Protein AF-A0A7Z9KSI7-F1 (afdb_monomer_lite)

Foldseek 3Di:
DDDPPFPKDKDKDADACVVVPAFGIWIWIAGPVPRDIHTQDDDGPAHRQPDWDADPVRQKIKTWHPDCDDPRDRFTKIWMWTADPVRRDTHTDDMDTPVDDDPPPPVVCVVCVPPPDPDPDD

pLDDT: mean 71.08, std 17.32, range [31.25, 90.69]

Structure (mmCIF, N/CA/C/O backbone):
data_AF-A0A7Z9KSI7-F1
#
_entry.id   AF-A0A7Z9KSI7-F1
#
loop_
_atom_site.group_PDB
_atom_site.id
_atom_site.type_symbol
_atom_site.label_atom_id
_atom_site.label_alt_id
_atom_site.label_comp_id
_atom_site.label_asym_id
_atom_site.label_entity_id
_atom_site.label_seq_id
_atom_site.pdbx_PDB_ins_code
_atom_site.Cartn_x
_atom_site.Cartn_y
_atom_site.Cartn_z
_atom_site.occupancy
_atom_site.B_iso_or_equiv
_atom_site.auth_seq_id
_atom_site.auth_comp_id
_atom_site.auth_asym_id
_atom_site.auth_atom_id
_atom_site.pdbx_PDB_model_num
ATOM 1 N N . MET A 1 1 ? -19.466 7.159 30.474 1.00 41.66 1 MET A N 1
ATOM 2 C CA . MET A 1 1 ? -20.015 6.654 29.197 1.00 41.66 1 MET A CA 1
ATOM 3 C C . MET A 1 1 ? -19.021 5.621 28.702 1.00 41.66 1 MET A C 1
ATOM 5 O O . MET A 1 1 ? -17.849 5.976 28.683 1.00 41.66 1 MET A O 1
ATOM 9 N N . PRO A 1 2 ? -19.403 4.355 28.467 1.00 44.56 2 PRO A N 1
ATOM 10 C CA . PRO A 1 2 ? -18.428 3.339 28.104 1.00 44.56 2 PRO A CA 1
ATOM 11 C C . PRO A 1 2 ? -17.914 3.618 26.690 1.00 44.56 2 PRO A C 1
ATOM 13 O O . PRO A 1 2 ? -18.687 3.922 25.782 1.00 44.56 2 PRO A O 1
ATOM 16 N N . GLU A 1 3 ? -16.596 3.571 26.570 1.00 48.25 3 GLU A N 1
ATOM 17 C CA . GLU A 1 3 ? -15.800 3.623 25.352 1.00 48.25 3 GLU A CA 1
ATOM 18 C C . GLU A 1 3 ? -16.288 2.515 24.409 1.00 48.25 3 GLU A C 1
ATOM 20 O O . GLU A 1 3 ? -16.187 1.325 24.717 1.00 48.25 3 GLU A O 1
ATOM 25 N N . GLN A 1 4 ? -16.952 2.906 23.318 1.00 47.41 4 GLN A N 1
ATOM 26 C CA . GLN A 1 4 ? -17.383 1.958 22.298 1.00 47.41 4 GLN A CA 1
ATOM 27 C C . GLN A 1 4 ? -16.122 1.380 21.671 1.00 47.41 4 GLN A C 1
ATOM 29 O O . GLN A 1 4 ? -15.300 2.124 21.147 1.00 47.41 4 GLN A O 1
ATOM 34 N N . ASN A 1 5 ? -15.971 0.063 21.781 1.00 53.59 5 ASN A N 1
ATOM 35 C CA . ASN A 1 5 ? -14.918 -0.710 21.144 1.00 53.59 5 ASN A CA 1
ATOM 36 C C . ASN A 1 5 ? -15.129 -0.637 19.626 1.00 53.59 5 ASN A C 1
ATOM 38 O O . ASN A 1 5 ? -15.747 -1.535 19.044 1.00 53.59 5 ASN A O 1
ATOM 42 N N . SER A 1 6 ? -14.713 0.478 19.023 1.00 60.03 6 SER A N 1
ATOM 43 C CA . SER A 1 6 ? -14.884 0.715 17.603 1.00 60.03 6 SER A CA 1
ATOM 44 C C . SER A 1 6 ? -14.048 -0.308 16.865 1.00 60.03 6 SER A C 1
ATOM 46 O O . SER A 1 6 ? -12.823 -0.362 16.979 1.00 60.03 6 SER A O 1
ATOM 48 N N . LYS A 1 7 ? -14.713 -1.187 16.113 1.00 75.44 7 LYS A N 1
ATOM 49 C CA . LYS A 1 7 ? -13.977 -2.056 15.199 1.00 75.44 7 LYS A CA 1
ATOM 50 C C . LYS A 1 7 ? -13.504 -1.190 14.043 1.00 75.44 7 LYS A C 1
ATOM 52 O O . LYS A 1 7 ? -14.233 -0.958 13.082 1.00 75.44 7 LYS A O 1
ATOM 57 N N . GLU A 1 8 ? -12.287 -0.697 14.168 1.00 82.56 8 GLU A N 1
ATOM 58 C CA . GLU A 1 8 ? -11.585 0.013 13.112 1.00 82.56 8 GLU A CA 1
ATOM 59 C C . GLU A 1 8 ? -10.832 -1.000 12.254 1.00 82.56 8 GLU A C 1
ATOM 61 O O . GLU A 1 8 ? -10.234 -1.955 12.757 1.00 82.56 8 GLU A O 1
ATOM 66 N N . ILE A 1 9 ? -10.896 -0.828 10.937 1.00 87.19 9 ILE A N 1
ATOM 67 C CA . ILE A 1 9 ? -10.088 -1.617 10.006 1.00 87.19 9 ILE A CA 1
ATOM 68 C C . ILE A 1 9 ? -9.311 -0.681 9.088 1.00 87.19 9 ILE A C 1
ATOM 70 O O . ILE A 1 9 ? -9.809 0.369 8.677 1.00 87.19 9 ILE A O 1
ATOM 74 N N . TYR A 1 10 ? -8.091 -1.088 8.752 1.00 89.06 10 TYR A N 1
ATOM 75 C CA . TYR A 1 10 ? -7.279 -0.403 7.758 1.00 89.06 10 TYR A CA 1
ATOM 76 C C . TYR A 1 10 ? -7.637 -0.881 6.354 1.00 89.06 10 TYR A C 1
ATOM 78 O O . TYR A 1 10 ? -7.811 -2.078 6.106 1.00 89.06 10 TYR A O 1
ATOM 86 N N . VAL A 1 11 ? -7.740 0.073 5.438 1.00 87.81 11 VAL A N 1
ATOM 87 C CA . VAL A 1 11 ? -8.042 -0.121 4.025 1.00 87.81 11 VAL A CA 1
ATOM 88 C C . VAL A 1 11 ? -6.875 0.429 3.221 1.00 87.81 11 VAL A C 1
ATOM 90 O O . VAL A 1 11 ? -6.499 1.588 3.372 1.00 87.81 11 VAL A O 1
ATOM 93 N N . TYR A 1 12 ? -6.328 -0.407 2.345 1.00 88.88 12 TYR A N 1
ATOM 94 C CA . TYR A 1 12 ? -5.196 -0.065 1.493 1.00 88.88 12 TYR A CA 1
ATOM 95 C C . TYR A 1 12 ? -5.671 0.081 0.054 1.00 88.88 12 TYR A C 1
ATOM 97 O O . TYR A 1 12 ? -6.300 -0.827 -0.493 1.00 88.88 12 TYR A O 1
ATOM 105 N N . VAL A 1 13 ? -5.376 1.223 -0.558 1.00 85.69 13 VAL A N 1
ATOM 106 C CA . VAL A 1 13 ? -5.827 1.563 -1.908 1.00 85.69 13 VAL A CA 1
ATOM 107 C C . VAL A 1 13 ? -4.613 1.766 -2.804 1.00 85.69 13 VAL A C 1
ATOM 109 O O . VAL A 1 13 ? -3.860 2.726 -2.643 1.00 85.69 13 VAL A O 1
ATOM 112 N N . GLY A 1 14 ? -4.431 0.852 -3.756 1.00 82.19 14 GLY A N 1
ATOM 113 C CA . GLY A 1 14 ? -3.434 0.970 -4.818 1.00 82.19 14 GLY A CA 1
ATOM 114 C C . GLY A 1 14 ? -3.922 1.935 -5.892 1.00 82.19 14 GLY A C 1
ATOM 115 O O . GLY A 1 14 ? -5.114 1.983 -6.200 1.00 82.19 14 GLY A O 1
ATOM 116 N N . THR A 1 15 ? -3.017 2.738 -6.444 1.00 77.56 15 THR A N 1
ATOM 117 C CA . THR A 1 15 ? -3.352 3.727 -7.473 1.00 77.56 15 THR A CA 1
ATOM 118 C C . THR A 1 15 ? -2.389 3.664 -8.649 1.00 77.56 15 THR A C 1
ATOM 120 O O . THR A 1 15 ? -1.219 3.337 -8.496 1.00 77.56 15 THR A O 1
ATOM 123 N N . TYR A 1 16 ? -2.866 4.016 -9.842 1.00 74.25 16 TYR A N 1
ATOM 124 C CA . TYR A 1 16 ? -2.009 4.127 -11.021 1.00 74.25 16 TYR A CA 1
ATOM 125 C C . TYR A 1 16 ? -1.284 5.474 -11.028 1.00 74.25 16 TYR A C 1
ATOM 127 O O . TYR A 1 16 ? -1.892 6.528 -11.246 1.00 74.25 16 TYR A O 1
ATOM 135 N N . THR A 1 17 ? 0.029 5.442 -10.814 1.00 74.12 17 THR A N 1
ATOM 136 C CA . THR A 1 17 ? 0.861 6.647 -10.708 1.00 74.12 17 THR A CA 1
ATOM 137 C C . THR A 1 17 ? 1.266 7.226 -12.070 1.00 74.12 17 THR A C 1
ATOM 139 O O . THR A 1 17 ? 1.701 8.374 -12.125 1.00 74.12 17 THR A O 1
ATOM 142 N N . ASN A 1 18 ? 0.997 6.525 -13.183 1.00 63.16 18 ASN A N 1
ATOM 143 C CA . ASN A 1 18 ? 1.246 6.975 -14.569 1.00 63.16 18 ASN A CA 1
ATOM 144 C C . ASN A 1 18 ? 0.719 8.379 -14.921 1.00 63.16 18 ASN A C 1
ATOM 146 O O . ASN A 1 18 ? 1.232 9.026 -15.828 1.00 63.16 18 ASN A O 1
ATOM 150 N N . SER A 1 19 ? -0.324 8.854 -14.237 1.00 63.34 19 SER A N 1
ATOM 151 C CA . SER A 1 19 ? -0.913 10.178 -14.482 1.00 63.34 19 SER A CA 1
ATOM 152 C C . SER A 1 19 ? -0.295 11.307 -13.642 1.00 63.34 19 SER A C 1
ATOM 154 O O . SER A 1 19 ? -0.704 12.460 -13.781 1.00 63.34 19 SER A O 1
ATOM 156 N N . GLY A 1 20 ? 0.636 10.993 -12.732 1.00 62.78 20 GLY A N 1
ATOM 157 C CA . GLY A 1 20 ? 1.282 11.945 -11.817 1.00 62.78 20 GLY A CA 1
ATOM 158 C C . GLY A 1 20 ? 0.378 12.517 -10.715 1.00 62.78 20 GLY A C 1
ATOM 159 O O . GLY A 1 20 ? 0.853 13.255 -9.858 1.00 62.78 20 GLY A O 1
ATOM 160 N N . LYS A 1 21 ? -0.923 12.194 -10.712 1.00 68.31 21 LYS A N 1
ATOM 161 C CA . LYS A 1 21 ? -1.883 12.661 -9.694 1.00 68.31 21 LYS A CA 1
ATOM 162 C C . LYS A 1 21 ? -1.905 11.795 -8.440 1.00 68.31 21 LYS A C 1
ATOM 164 O O . LYS A 1 21 ? -2.285 12.274 -7.374 1.00 68.31 21 LYS A O 1
ATOM 169 N N . SER A 1 22 ? -1.532 10.531 -8.578 1.00 74.50 22 SER A N 1
ATOM 170 C CA . SER A 1 22 ? -1.520 9.572 -7.484 1.00 74.50 22 SER A CA 1
ATOM 171 C C . SER A 1 22 ? -0.089 9.237 -7.104 1.00 74.50 22 SER A C 1
ATOM 173 O O . SER A 1 22 ? 0.770 9.120 -7.976 1.00 74.50 22 SER A O 1
ATOM 175 N N . LYS A 1 23 ? 0.167 9.119 -5.800 1.00 76.56 23 L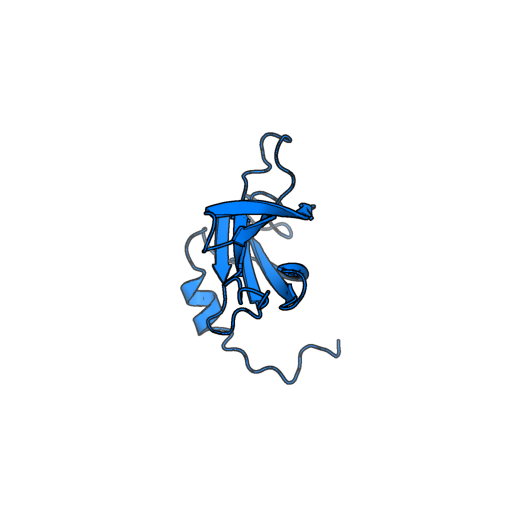YS A N 1
ATOM 176 C CA . LYS A 1 23 ? 1.532 9.012 -5.272 1.00 76.56 23 LYS A CA 1
ATOM 177 C C . LYS A 1 23 ? 1.993 7.581 -4.986 1.00 76.56 23 LYS A C 1
ATOM 179 O O . LYS A 1 23 ? 3.192 7.361 -4.847 1.00 76.56 23 LYS A O 1
ATOM 184 N N . GLY A 1 24 ? 1.067 6.625 -4.909 1.00 83.44 24 GLY A N 1
ATOM 185 C CA . GLY A 1 24 ? 1.376 5.230 -4.600 1.00 83.44 24 GLY A CA 1
ATOM 186 C C . GLY A 1 24 ? 0.220 4.528 -3.892 1.00 83.44 24 GLY A C 1
ATOM 187 O O . GLY A 1 24 ? -0.868 4.406 -4.457 1.00 83.44 24 GLY A O 1
ATOM 188 N N . ILE A 1 25 ? 0.451 4.047 -2.672 1.00 85.81 25 ILE A N 1
ATOM 189 C CA . ILE A 1 25 ? -0.551 3.304 -1.892 1.00 85.81 25 ILE A CA 1
ATOM 190 C C . ILE A 1 25 ? -1.102 4.210 -0.797 1.00 85.81 25 ILE A C 1
ATOM 192 O O . ILE A 1 25 ? -0.344 4.773 -0.014 1.00 85.81 25 ILE A O 1
ATOM 196 N N . TYR A 1 26 ? -2.421 4.349 -0.735 1.00 89.06 26 TYR A N 1
ATOM 197 C CA . TYR A 1 26 ? -3.094 5.154 0.280 1.00 89.06 26 TYR A CA 1
ATOM 198 C C . TYR A 1 26 ? -3.631 4.253 1.385 1.00 89.06 26 TYR A C 1
ATOM 200 O O . TYR A 1 26 ? -4.257 3.229 1.103 1.00 89.06 26 TYR A O 1
ATOM 208 N N . VAL A 1 27 ? -3.408 4.660 2.629 1.00 90.69 27 VAL A N 1
ATOM 209 C CA . VAL A 1 27 ? -3.912 3.991 3.825 1.00 90.69 27 VAL A CA 1
ATOM 210 C C . VAL A 1 27 ? -5.060 4.809 4.391 1.00 90.69 27 VAL A C 1
ATOM 212 O O . VAL A 1 27 ? -4.925 5.999 4.690 1.00 90.69 27 VAL A O 1
ATOM 215 N N . TYR A 1 28 ? -6.195 4.148 4.559 1.00 89.75 28 TYR A N 1
ATOM 216 C CA . TYR A 1 28 ? -7.374 4.700 5.197 1.00 89.75 28 TYR A CA 1
ATOM 217 C C . TYR A 1 28 ? -7.772 3.852 6.394 1.00 89.75 28 TYR A C 1
ATOM 219 O O . TYR A 1 28 ? -7.534 2.646 6.430 1.00 89.75 28 TYR A O 1
ATOM 227 N N . ARG A 1 29 ? -8.438 4.477 7.352 1.00 89.44 29 ARG A N 1
ATOM 228 C CA . ARG A 1 29 ? -9.063 3.823 8.492 1.00 89.44 29 ARG A CA 1
ATOM 229 C C . ARG A 1 29 ? -10.565 3.971 8.366 1.00 89.44 29 ARG A C 1
ATOM 231 O O . ARG A 1 29 ? -11.054 5.083 8.197 1.00 89.44 29 ARG A O 1
ATOM 238 N N . ILE A 1 30 ? -11.296 2.865 8.429 1.00 88.31 30 ILE A N 1
ATOM 239 C CA . ILE A 1 30 ? -12.759 2.893 8.437 1.00 88.31 30 ILE A CA 1
ATOM 240 C C . ILE A 1 30 ? -13.281 2.451 9.799 1.00 88.31 30 ILE A C 1
ATOM 242 O O . ILE A 1 30 ? -12.931 1.381 10.302 1.00 88.31 30 ILE A O 1
ATOM 246 N N . SER A 1 31 ? -14.132 3.288 10.385 1.00 88.31 31 SER A N 1
ATOM 247 C CA . SER A 1 31 ? -14.910 2.947 11.573 1.00 88.31 31 SER A CA 1
ATOM 248 C C . SER A 1 31 ? -16.114 2.117 11.136 1.00 88.31 31 SER A C 1
ATOM 250 O O . SER A 1 31 ? -16.972 2.616 10.408 1.00 88.31 31 SER A O 1
ATOM 252 N N . LEU A 1 32 ? -16.2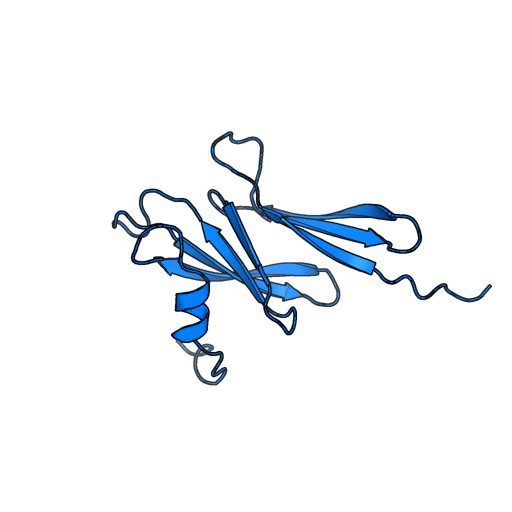02 0.854 11.560 1.00 83.56 32 LEU A N 1
ATOM 253 C CA . LEU A 1 32 ? -17.323 -0.013 11.172 1.00 83.56 32 LEU A CA 1
ATOM 254 C C . LEU A 1 32 ? -18.663 0.403 11.792 1.00 83.56 32 LEU A C 1
ATOM 256 O O . LEU A 1 32 ? -19.708 0.011 11.280 1.00 83.56 32 LEU A O 1
ATOM 260 N N . ASP A 1 33 ? -18.643 1.214 12.848 1.00 83.56 33 ASP A N 1
ATOM 261 C CA . ASP A 1 33 ? -19.865 1.677 13.510 1.00 83.56 33 ASP A CA 1
ATOM 262 C C . ASP A 1 33 ? -20.503 2.866 12.785 1.00 83.56 33 ASP A C 1
ATOM 264 O O . ASP A 1 33 ? -21.724 2.972 12.704 1.00 83.56 33 ASP A O 1
ATOM 268 N N . SER A 1 34 ? -19.673 3.767 12.253 1.00 84.31 34 SER A N 1
ATOM 269 C CA . SER A 1 34 ? -20.127 4.994 11.586 1.00 84.31 34 SER A CA 1
ATOM 270 C C . SER A 1 34 ? -20.006 4.947 10.063 1.00 84.31 34 SER A C 1
ATOM 272 O O . SER A 1 34 ? -20.618 5.758 9.371 1.00 84.31 34 SER A O 1
ATOM 274 N N . GLY A 1 35 ? -19.195 4.031 9.529 1.00 82.38 35 GLY A N 1
ATOM 275 C CA . GLY A 1 35 ? -18.776 4.027 8.129 1.00 82.38 35 GLY A CA 1
ATOM 276 C C . GLY A 1 35 ? -17.840 5.184 7.765 1.00 82.38 35 GLY A C 1
ATOM 277 O O . GLY A 1 35 ? -17.553 5.376 6.583 1.00 82.38 35 GLY A O 1
ATOM 278 N N . ALA A 1 36 ? -17.375 5.971 8.743 1.00 86.00 36 ALA A N 1
ATOM 279 C CA . ALA A 1 36 ? -16.477 7.089 8.495 1.00 86.00 36 ALA A CA 1
ATOM 280 C C . ALA A 1 36 ? -15.118 6.577 8.013 1.00 86.00 36 ALA A C 1
ATOM 282 O O . ALA A 1 36 ? -14.537 5.683 8.630 1.00 86.00 36 ALA A O 1
ATOM 283 N N . LEU A 1 37 ? -14.634 7.158 6.915 1.00 87.00 37 LEU A N 1
ATOM 284 C CA . LEU A 1 37 ? -13.348 6.847 6.307 1.00 87.00 37 LEU A CA 1
ATOM 285 C C . LEU A 1 37 ? -12.380 8.001 6.580 1.00 87.00 37 LEU A C 1
ATOM 287 O O . LEU A 1 37 ? -12.624 9.134 6.167 1.00 87.00 37 LEU A O 1
ATOM 291 N N . GLU A 1 38 ? -11.288 7.710 7.269 1.00 88.69 38 GLU A N 1
ATOM 292 C CA . GLU A 1 38 ? -10.261 8.672 7.645 1.00 88.69 38 GLU A CA 1
ATOM 293 C C . GLU A 1 38 ? -8.966 8.369 6.899 1.00 88.69 38 GLU A C 1
ATOM 295 O O . GLU A 1 38 ? -8.553 7.216 6.786 1.00 88.69 38 GLU A O 1
ATOM 300 N N . PHE A 1 39 ? -8.329 9.404 6.362 1.00 88.88 39 PHE A N 1
ATOM 301 C CA . PHE A 1 39 ? -7.012 9.270 5.754 1.00 88.88 39 PHE A CA 1
ATOM 302 C C . PHE A 1 39 ? -5.950 9.129 6.845 1.00 88.88 39 PHE A C 1
ATOM 304 O O . PHE A 1 39 ? -5.882 9.968 7.739 1.00 88.88 39 PHE A O 1
ATOM 311 N N . VAL A 1 40 ? -5.119 8.091 6.744 1.00 88.94 40 VAL A N 1
ATOM 312 C CA . VAL A 1 40 ? -4.040 7.823 7.702 1.00 88.94 40 VAL A CA 1
ATOM 313 C C . VAL A 1 40 ? -2.710 8.273 7.115 1.00 88.94 40 VAL A C 1
ATOM 315 O O . VAL A 1 40 ? -2.061 9.171 7.643 1.00 88.94 40 VAL A O 1
ATOM 318 N N . SER A 1 41 ? -2.309 7.665 5.999 1.00 88.31 41 SER A N 1
ATOM 319 C CA . SER A 1 41 ? -0.997 7.897 5.402 1.00 88.31 41 SER A CA 1
ATOM 320 C C . SER A 1 41 ? -0.969 7.524 3.922 1.00 88.31 41 SER A C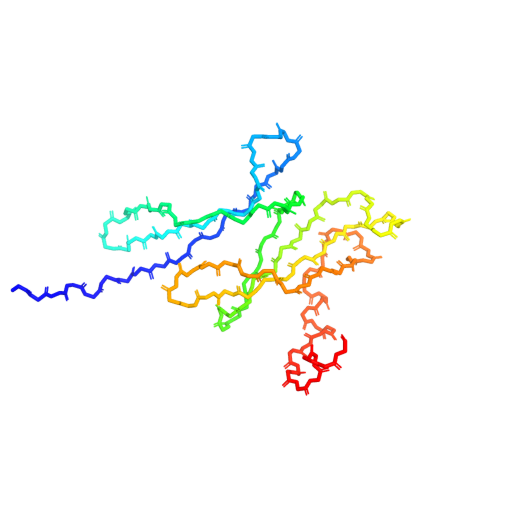 1
ATOM 322 O O . SER A 1 41 ? -1.908 6.944 3.367 1.00 88.31 41 SER A O 1
ATOM 324 N N . VAL A 1 42 ? 0.116 7.903 3.250 1.00 88.12 42 VAL A N 1
ATOM 325 C CA . VAL A 1 42 ? 0.384 7.541 1.859 1.00 88.12 42 VAL A CA 1
ATOM 326 C C . VAL A 1 42 ? 1.815 7.039 1.735 1.00 88.12 42 VAL A C 1
ATOM 328 O O . VAL A 1 42 ? 2.756 7.694 2.176 1.00 88.12 42 VAL A O 1
ATOM 331 N N . THR A 1 43 ? 1.975 5.878 1.114 1.00 85.19 43 THR A N 1
ATOM 332 C CA . THR A 1 43 ? 3.275 5.326 0.744 1.00 85.19 43 THR A CA 1
ATOM 333 C C . THR A 1 43 ? 3.605 5.795 -0.661 1.00 85.19 43 THR A C 1
ATOM 335 O O . THR A 1 43 ? 3.014 5.337 -1.643 1.00 85.19 43 THR A O 1
ATOM 338 N N . GLU A 1 44 ? 4.518 6.757 -0.735 1.00 83.38 44 GLU A N 1
ATOM 339 C CA . GLU A 1 44 ? 5.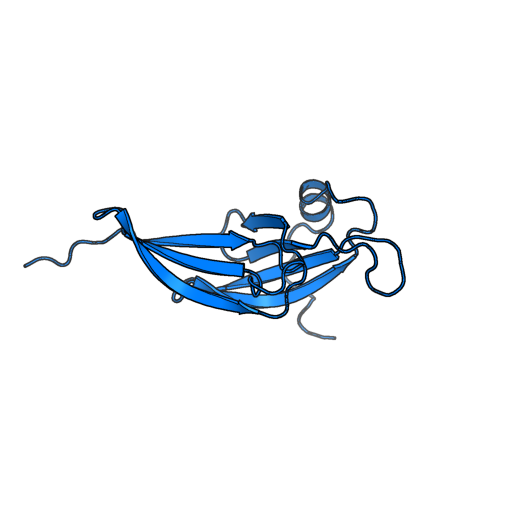006 7.335 -1.985 1.00 83.38 44 GLU A CA 1
ATOM 340 C C . GLU A 1 44 ? 6.163 6.507 -2.575 1.00 83.38 44 GLU A C 1
ATOM 342 O O . GLU A 1 44 ? 6.721 5.631 -1.916 1.00 83.38 44 GLU A O 1
ATOM 347 N N . GLY A 1 45 ? 6.535 6.779 -3.829 1.00 74.50 45 GLY A N 1
ATOM 348 C CA . GLY A 1 45 ? 7.687 6.134 -4.478 1.00 74.50 45 GLY A CA 1
ATOM 349 C C . GLY A 1 45 ? 7.405 4.740 -5.047 1.00 74.50 45 GLY A C 1
ATOM 350 O O . GLY A 1 45 ? 8.336 4.029 -5.413 1.00 74.50 45 GLY A O 1
ATOM 351 N N . ILE A 1 46 ? 6.128 4.354 -5.138 1.00 75.81 46 ILE A N 1
ATOM 352 C CA . ILE A 1 46 ? 5.689 3.076 -5.707 1.00 75.81 46 ILE A CA 1
ATOM 353 C C . ILE A 1 46 ? 5.109 3.313 -7.102 1.00 75.81 46 ILE A C 1
ATOM 355 O O . ILE A 1 46 ? 4.098 3.999 -7.253 1.00 75.81 46 ILE A O 1
ATOM 359 N N . GLU A 1 47 ? 5.723 2.729 -8.129 1.00 74.00 47 GLU A N 1
ATOM 360 C CA . GLU A 1 47 ? 5.265 2.885 -9.513 1.00 74.00 47 GLU A CA 1
ATOM 361 C C . GLU A 1 47 ? 4.152 1.893 -9.860 1.00 74.00 47 GLU A C 1
ATOM 363 O O . GLU A 1 47 ? 4.342 0.681 -9.784 1.00 74.00 47 GLU A O 1
ATOM 368 N N . ASN A 1 48 ? 2.980 2.408 -10.240 1.00 73.25 48 ASN A N 1
ATOM 369 C CA . ASN A 1 48 ? 1.802 1.631 -10.642 1.00 73.25 48 ASN A CA 1
ATOM 370 C C . ASN A 1 48 ? 1.486 0.417 -9.746 1.00 73.25 48 ASN A C 1
ATOM 372 O O . ASN A 1 48 ? 1.463 -0.707 -10.256 1.00 73.25 48 ASN A O 1
ATOM 376 N N . PRO A 1 49 ? 1.230 0.608 -8.435 1.00 76.94 49 PRO A N 1
ATOM 377 C CA . PRO A 1 49 ? 0.678 -0.437 -7.576 1.00 76.94 49 PRO A CA 1
ATOM 378 C C . PRO A 1 49 ? -0.738 -0.820 -8.046 1.00 76.94 49 PRO A C 1
ATOM 380 O O . PRO A 1 49 ? -1.736 -0.277 -7.570 1.00 76.94 49 PRO A O 1
ATOM 383 N N . SER A 1 50 ? -0.823 -1.729 -9.019 1.00 73.38 50 SER A N 1
ATOM 384 C CA . SER A 1 50 ? -2.068 -2.117 -9.695 1.00 73.38 50 SER A CA 1
ATOM 385 C C . SER A 1 50 ? -2.852 -3.166 -8.917 1.00 73.38 50 SER A C 1
ATOM 387 O O . SER A 1 50 ? -4.077 -3.229 -9.013 1.00 73.38 50 SER A O 1
ATOM 389 N N . PHE A 1 51 ? -2.159 -3.973 -8.114 1.00 79.25 51 PHE A N 1
ATOM 390 C CA . PHE A 1 51 ? -2.776 -5.010 -7.303 1.00 79.25 51 PHE A CA 1
ATOM 391 C C . PHE A 1 51 ? -2.132 -5.072 -5.926 1.00 79.25 51 PHE A C 1
ATOM 393 O O . PHE A 1 51 ? -0.908 -5.055 -5.820 1.00 79.25 51 PHE A O 1
ATOM 400 N N . LEU A 1 52 ? -2.956 -5.202 -4.886 1.00 83.62 52 LEU A N 1
ATOM 401 C CA . LEU A 1 52 ? -2.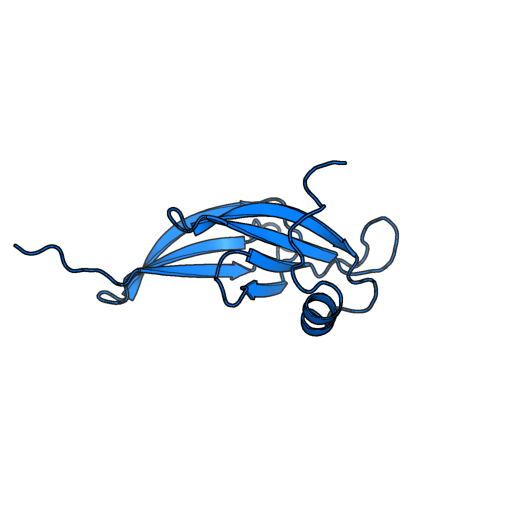522 -5.356 -3.503 1.00 83.62 52 LEU A CA 1
ATOM 402 C C . LEU A 1 52 ? -3.060 -6.673 -2.936 1.00 83.62 52 LEU A C 1
ATOM 404 O O . LEU A 1 52 ? -4.239 -6.980 -3.100 1.00 83.62 52 LEU A O 1
ATOM 408 N N . ASP A 1 53 ? -2.213 -7.426 -2.245 1.00 84.81 53 ASP A N 1
ATOM 409 C CA . ASP A 1 53 ? -2.607 -8.586 -1.445 1.00 84.81 53 ASP A CA 1
ATOM 410 C C . ASP A 1 53 ? -2.039 -8.461 -0.035 1.00 84.81 53 ASP A C 1
ATOM 412 O O . ASP A 1 53 ? -0.931 -7.965 0.161 1.00 84.81 53 ASP A O 1
ATOM 416 N N . ILE A 1 54 ? -2.791 -8.924 0.953 1.00 84.50 54 ILE A N 1
ATOM 417 C CA . ILE A 1 54 ? -2.392 -8.868 2.358 1.00 84.50 54 ILE A CA 1
ATOM 418 C C . ILE A 1 54 ? -2.196 -10.298 2.848 1.00 84.50 54 ILE A C 1
ATOM 420 O O . ILE A 1 54 ? -2.907 -11.230 2.462 1.00 84.50 54 ILE A O 1
ATOM 424 N N . ASP A 1 55 ? -1.187 -10.511 3.685 1.00 83.62 55 ASP A N 1
ATOM 425 C CA . ASP A 1 55 ? -1.005 -11.805 4.326 1.00 83.62 55 ASP A CA 1
ATOM 426 C C . ASP A 1 55 ? -2.171 -12.145 5.275 1.00 83.62 55 ASP A C 1
ATOM 428 O O . ASP A 1 55 ? -2.801 -11.275 5.876 1.00 83.62 55 ASP A O 1
ATOM 432 N N . SER A 1 56 ? -2.426 -13.439 5.460 1.00 77.19 56 SER A N 1
ATOM 433 C CA . SER A 1 56 ? -3.431 -13.965 6.391 1.00 77.19 56 SER A CA 1
ATOM 434 C C . SER A 1 56 ? -3.263 -13.445 7.827 1.00 77.19 56 SER A C 1
ATOM 436 O O . SER A 1 56 ? -4.259 -13.245 8.524 1.00 77.19 56 SER A O 1
ATOM 438 N N . GLN A 1 57 ? -2.025 -13.160 8.253 1.00 79.88 57 GLN A N 1
ATOM 439 C CA . GLN A 1 57 ? -1.728 -12.579 9.564 1.00 79.88 57 GLN A CA 1
ATOM 440 C C . GLN A 1 57 ? -1.769 -11.043 9.582 1.00 79.88 57 GLN A C 1
ATOM 442 O O . GLN A 1 57 ? -1.515 -10.456 10.629 1.00 79.88 57 GLN A O 1
ATOM 447 N N . ARG A 1 58 ? -2.062 -10.383 8.450 1.00 81.50 58 ARG A N 1
ATOM 448 C CA . ARG A 1 58 ? -2.084 -8.913 8.285 1.00 81.50 58 ARG A CA 1
ATOM 449 C C . ARG A 1 58 ? -0.779 -8.211 8.676 1.00 81.50 58 ARG A C 1
ATOM 451 O O . ARG A 1 58 ? -0.793 -7.044 9.041 1.00 81.50 58 ARG A O 1
ATOM 458 N N . LYS A 1 59 ? 0.343 -8.927 8.589 1.00 84.69 59 LYS A N 1
ATOM 459 C CA . LYS A 1 59 ? 1.688 -8.407 8.888 1.00 84.69 59 LYS A CA 1
ATOM 460 C C . LYS A 1 59 ? 2.407 -7.867 7.660 1.00 84.69 59 LYS A C 1
ATOM 462 O O . LYS A 1 59 ? 3.308 -7.048 7.790 1.00 84.69 59 LYS A O 1
ATOM 467 N N . TYR A 1 60 ? 2.025 -8.342 6.477 1.00 86.69 60 TYR A N 1
ATOM 468 C CA . TYR A 1 60 ? 2.691 -8.010 5.226 1.00 86.69 60 TYR A CA 1
ATOM 469 C C . TYR A 1 60 ? 1.669 -7.656 4.155 1.00 86.69 60 TYR A C 1
ATOM 471 O O . TYR A 1 60 ? 0.622 -8.302 4.054 1.00 86.69 60 TYR A O 1
ATOM 479 N N . LEU A 1 61 ? 2.002 -6.648 3.358 1.00 86.31 61 LEU A N 1
ATOM 480 C CA . LEU A 1 61 ? 1.267 -6.229 2.176 1.00 86.31 61 LEU A CA 1
ATOM 481 C C . LEU A 1 61 ? 2.176 -6.376 0.961 1.00 86.31 61 LEU A C 1
ATOM 483 O O . LEU A 1 61 ? 3.317 -5.923 0.962 1.00 86.31 61 LEU A O 1
ATOM 487 N N . TYR A 1 62 ? 1.660 -7.005 -0.080 1.00 85.56 62 TYR A N 1
ATOM 488 C CA . TYR A 1 62 ? 2.349 -7.211 -1.342 1.00 85.56 62 TYR A CA 1
ATOM 489 C C . TYR A 1 62 ? 1.661 -6.387 -2.413 1.00 85.56 62 TYR A C 1
ATOM 491 O O . TYR A 1 62 ? 0.460 -6.524 -2.631 1.00 85.56 62 TYR A O 1
ATOM 499 N N . SER A 1 63 ? 2.429 -5.545 -3.088 1.00 84.50 63 SER A N 1
ATOM 500 C CA . SER A 1 63 ? 1.978 -4.747 -4.216 1.00 84.50 63 SER A CA 1
ATOM 501 C C . SER A 1 63 ? 2.594 -5.279 -5.498 1.00 84.50 63 SER A C 1
ATOM 503 O O . SER A 1 63 ? 3.811 -5.414 -5.589 1.00 84.50 63 SER A O 1
ATOM 505 N N . VAL A 1 64 ? 1.774 -5.527 -6.513 1.00 81.88 64 VAL A N 1
ATOM 506 C CA . VAL A 1 64 ? 2.250 -5.745 -7.881 1.00 81.88 64 VAL A CA 1
ATOM 507 C C . VAL A 1 64 ? 2.380 -4.393 -8.558 1.00 81.88 64 VAL A C 1
ATOM 509 O O . VAL A 1 64 ? 1.440 -3.602 -8.584 1.00 81.88 64 VAL A O 1
ATOM 512 N N . ASN A 1 65 ? 3.564 -4.146 -9.092 1.00 77.19 65 ASN A N 1
ATOM 513 C CA . ASN A 1 65 ? 3.927 -2.959 -9.833 1.00 77.19 65 ASN A CA 1
ATOM 514 C C . ASN A 1 65 ? 3.916 -3.291 -11.319 1.00 77.19 65 ASN A C 1
ATOM 516 O O . ASN A 1 65 ? 4.752 -4.059 -11.811 1.00 77.19 65 ASN A O 1
ATOM 520 N N . GLU A 1 66 ? 2.956 -2.714 -12.035 1.00 68.94 66 GLU A N 1
ATOM 521 C CA . GLU A 1 66 ? 2.845 -2.863 -13.483 1.00 68.94 66 GLU A CA 1
ATOM 522 C C . GLU A 1 66 ? 3.822 -1.903 -14.170 1.00 68.94 66 GLU A C 1
ATOM 524 O O . GLU A 1 66 ? 3.466 -0.829 -14.659 1.00 68.94 66 GLU A O 1
ATOM 529 N N . VAL A 1 67 ? 5.094 -2.288 -14.130 1.00 68.69 67 VAL A N 1
ATOM 530 C CA . VAL A 1 67 ? 6.192 -1.617 -14.824 1.00 68.69 67 VAL A CA 1
ATOM 531 C C . VAL A 1 67 ? 6.623 -2.457 -16.025 1.00 68.69 67 VAL A C 1
ATOM 533 O O . VAL A 1 67 ? 6.609 -3.687 -15.976 1.00 68.69 67 VAL A O 1
ATOM 536 N N . GLY A 1 68 ? 6.941 -1.789 -17.137 1.00 59.09 68 GLY A N 1
ATOM 537 C CA . GLY A 1 68 ? 7.362 -2.451 -18.378 1.00 59.09 68 GLY A CA 1
ATOM 538 C C . GLY A 1 68 ? 8.810 -2.942 -18.343 1.00 59.09 68 GLY A C 1
ATOM 539 O O . GLY A 1 68 ? 9.152 -3.877 -19.067 1.00 59.09 68 GLY A O 1
ATOM 540 N N . GLU A 1 69 ? 9.631 -2.342 -17.479 1.00 62.22 69 GLU A N 1
ATOM 541 C CA . GLU A 1 69 ? 11.016 -2.711 -17.212 1.00 62.22 69 GLU A CA 1
ATOM 542 C C . GLU A 1 69 ? 11.302 -2.598 -15.712 1.00 62.22 69 GLU A C 1
ATOM 544 O O . GLU A 1 69 ? 10.949 -1.608 -15.072 1.00 62.22 69 GLU A O 1
ATOM 549 N N . PHE A 1 70 ? 11.979 -3.599 -15.158 1.00 64.44 70 PHE A N 1
ATOM 550 C CA . PHE A 1 70 ? 12.505 -3.569 -13.800 1.00 64.44 70 PHE A CA 1
ATOM 551 C C . PHE A 1 70 ? 13.904 -4.184 -13.796 1.00 64.44 70 PHE A C 1
ATOM 553 O O . PHE A 1 70 ? 14.114 -5.260 -14.352 1.00 64.44 70 PHE A O 1
ATOM 560 N N . ALA A 1 71 ? 14.870 -3.482 -13.195 1.00 59.50 71 ALA A N 1
ATOM 561 C CA . ALA A 1 71 ? 16.282 -3.878 -13.151 1.00 59.50 71 ALA A CA 1
ATOM 562 C C . ALA A 1 71 ? 16.927 -4.169 -14.531 1.00 59.50 71 ALA A C 1
ATOM 564 O O . ALA A 1 71 ? 17.851 -4.972 -14.627 1.00 59.50 71 ALA A O 1
ATOM 565 N N . GLY A 1 72 ? 16.459 -3.502 -15.595 1.00 62.75 72 GLY A N 1
ATOM 566 C CA . GLY A 1 72 ? 16.988 -3.661 -16.958 1.00 62.75 72 GLY A CA 1
ATOM 567 C C . GLY A 1 72 ? 16.415 -4.848 -17.741 1.00 62.75 72 GLY A C 1
ATOM 568 O O . GLY A 1 72 ? 16.871 -5.117 -18.849 1.00 62.75 72 GLY A O 1
ATOM 569 N N . GLU A 1 73 ? 15.413 -5.544 -17.197 1.00 61.38 73 GLU A N 1
ATOM 570 C CA . GLU A 1 73 ? 14.678 -6.604 -17.889 1.00 61.38 73 GLU A CA 1
ATOM 571 C C . GLU A 1 73 ? 13.210 -6.211 -18.061 1.00 61.38 73 GLU A C 1
ATOM 573 O O . GLU A 1 73 ? 12.618 -5.610 -17.160 1.00 61.38 73 GLU A O 1
ATOM 578 N N . SER A 1 74 ? 12.592 -6.599 -19.186 1.00 65.38 74 SER A N 1
ATOM 579 C CA . SER A 1 74 ? 11.156 -6.390 -19.400 1.00 65.38 74 SER A CA 1
ATOM 580 C C . SER A 1 74 ? 10.343 -7.302 -18.480 1.00 65.38 74 SER A C 1
ATOM 582 O O . SER A 1 74 ? 9.998 -8.440 -18.807 1.00 65.38 74 SER A O 1
ATOM 584 N N . SER A 1 75 ? 10.107 -6.813 -17.268 1.00 65.50 75 SER A N 1
ATOM 585 C CA . SER A 1 75 ? 9.433 -7.525 -16.197 1.00 65.50 75 SER A CA 1
ATOM 586 C C . SER A 1 75 ? 8.690 -6.535 -15.309 1.00 65.50 75 SER A C 1
ATOM 588 O O . SER A 1 75 ? 9.177 -5.437 -15.053 1.00 65.50 75 SER A O 1
ATOM 590 N N . GLY A 1 76 ? 7.515 -6.940 -14.819 1.00 71.31 76 GLY A N 1
ATOM 591 C CA . GLY A 1 76 ? 6.858 -6.223 -13.729 1.00 71.31 76 GLY A CA 1
ATOM 592 C C . GLY A 1 76 ? 7.639 -6.409 -12.430 1.00 71.31 76 GLY A C 1
ATOM 593 O O . GLY A 1 76 ? 8.453 -7.332 -12.320 1.00 71.31 76 GLY A O 1
ATOM 594 N N . ALA A 1 77 ? 7.343 -5.609 -11.416 1.00 75.19 77 ALA A N 1
ATOM 595 C CA . ALA A 1 77 ? 7.942 -5.759 -10.096 1.00 75.19 77 ALA A CA 1
ATOM 596 C C . ALA A 1 77 ? 6.885 -6.140 -9.057 1.00 75.19 77 ALA A C 1
ATOM 598 O O . ALA A 1 77 ? 5.695 -5.891 -9.232 1.00 75.19 77 ALA A O 1
ATOM 599 N N . VAL A 1 78 ? 7.314 -6.777 -7.979 1.00 82.06 78 VAL A N 1
ATOM 600 C CA . VAL A 1 78 ? 6.501 -7.009 -6.788 1.00 82.06 78 VAL A CA 1
ATOM 601 C C . VAL A 1 78 ? 7.228 -6.367 -5.626 1.00 82.06 78 VAL A C 1
ATOM 603 O O . VAL A 1 78 ? 8.389 -6.685 -5.372 1.00 82.06 78 VAL A O 1
ATOM 606 N N . THR A 1 79 ? 6.545 -5.469 -4.931 1.00 83.69 79 THR A N 1
ATOM 607 C CA . THR A 1 79 ? 7.058 -4.803 -3.739 1.00 83.69 79 THR A CA 1
ATOM 608 C C . THR A 1 79 ? 6.374 -5.368 -2.506 1.00 83.69 79 THR A C 1
ATOM 610 O O . THR A 1 79 ? 5.147 -5.465 -2.468 1.00 83.69 79 THR A O 1
ATOM 613 N N . ALA A 1 80 ? 7.154 -5.746 -1.498 1.00 85.44 80 ALA A N 1
ATOM 614 C CA . ALA A 1 80 ? 6.644 -6.167 -0.203 1.00 85.44 80 ALA A CA 1
ATOM 615 C C . ALA A 1 80 ? 6.816 -5.053 0.833 1.00 85.44 80 ALA A C 1
ATOM 617 O O . ALA A 1 80 ? 7.856 -4.394 0.912 1.00 85.44 80 ALA A O 1
ATOM 618 N N . PHE A 1 81 ? 5.799 -4.906 1.670 1.00 87.62 81 PHE A N 1
ATOM 619 C CA . PHE A 1 81 ? 5.742 -3.975 2.785 1.00 87.62 81 PHE A CA 1
ATOM 620 C C . PHE A 1 81 ? 5.390 -4.731 4.061 1.00 87.62 81 PHE A C 1
ATOM 622 O O . PHE A 1 81 ? 4.604 -5.680 4.024 1.00 87.62 81 PHE A O 1
ATOM 629 N N . SER A 1 82 ? 5.929 -4.303 5.196 1.00 87.81 82 SER A N 1
ATOM 630 C CA . SER A 1 82 ? 5.387 -4.672 6.503 1.00 87.81 82 SER A CA 1
ATOM 631 C C . SER A 1 82 ? 4.311 -3.675 6.903 1.00 87.81 82 SER A C 1
ATOM 633 O O . SER A 1 82 ? 4.496 -2.472 6.732 1.00 87.81 82 SER A O 1
ATOM 635 N N . ILE A 1 83 ? 3.220 -4.190 7.454 1.00 88.12 83 ILE A N 1
ATOM 636 C CA . ILE A 1 83 ? 2.138 -3.399 8.031 1.00 88.12 83 ILE A CA 1
ATOM 637 C C . ILE A 1 83 ? 2.429 -3.210 9.519 1.00 88.12 83 ILE A C 1
ATOM 639 O O . ILE A 1 83 ? 2.607 -4.197 10.239 1.00 88.12 83 ILE A O 1
ATOM 643 N N . ASP A 1 84 ? 2.425 -1.965 9.981 1.00 86.94 84 ASP A N 1
ATOM 644 C CA . ASP A 1 84 ? 2.334 -1.659 11.404 1.00 86.94 84 ASP A CA 1
ATOM 645 C C . ASP A 1 84 ? 0.891 -1.891 11.885 1.00 86.94 84 ASP A C 1
ATOM 647 O O . ASP A 1 84 ? -0.062 -1.339 11.337 1.00 86.94 84 ASP A O 1
ATOM 651 N N . SER A 1 85 ? 0.701 -2.754 12.885 1.00 80.12 85 SER A N 1
ATOM 652 C CA . SER A 1 85 ? -0.635 -3.100 13.381 1.00 80.12 85 SER A CA 1
ATOM 653 C C . SER A 1 85 ? -1.294 -2.007 14.223 1.00 80.12 85 SER A C 1
ATOM 655 O O . SER A 1 85 ? -2.511 -2.055 14.402 1.00 80.12 85 SER A O 1
ATOM 657 N N . GLU A 1 86 ? -0.511 -1.076 14.768 1.00 83.44 86 GLU A N 1
ATOM 658 C CA . GLU A 1 86 ? -0.994 0.023 15.610 1.00 83.44 86 GLU A CA 1
ATOM 659 C C . GLU A 1 86 ? -1.345 1.256 14.779 1.00 83.44 86 GLU A C 1
ATOM 661 O O . GLU A 1 86 ? -2.328 1.933 15.078 1.00 83.44 86 GLU A O 1
ATOM 666 N N . THR A 1 87 ? -0.562 1.549 13.737 1.00 82.94 87 THR A N 1
ATOM 667 C CA . THR A 1 87 ? -0.760 2.750 12.908 1.00 82.94 87 THR A CA 1
ATOM 668 C C . THR A 1 87 ? -1.363 2.449 11.539 1.00 82.94 87 THR A C 1
ATOM 670 O O . THR A 1 87 ? -1.982 3.329 10.943 1.00 82.94 87 THR A O 1
ATOM 673 N N . GLY A 1 88 ? -1.235 1.218 11.035 1.00 83.38 88 GLY A N 1
ATOM 674 C CA . GLY A 1 88 ? -1.596 0.850 9.662 1.00 83.38 88 GLY A CA 1
ATOM 675 C C . GLY A 1 88 ? -0.583 1.325 8.619 1.00 83.38 88 GLY A C 1
ATOM 676 O O . GLY A 1 88 ? -0.833 1.208 7.419 1.00 83.38 88 GLY A O 1
ATOM 677 N N . GLU A 1 89 ? 0.552 1.884 9.042 1.00 85.69 89 GLU A N 1
ATOM 678 C CA . GLU A 1 89 ? 1.577 2.368 8.126 1.00 85.69 89 GLU A CA 1
ATOM 679 C C . GLU A 1 89 ? 2.309 1.220 7.430 1.00 85.69 89 GLU A C 1
ATOM 681 O O . GLU A 1 89 ? 2.497 0.128 7.973 1.00 85.69 89 GLU A O 1
ATOM 686 N N . LEU A 1 90 ? 2.722 1.483 6.190 1.00 86.56 90 LEU A N 1
ATOM 687 C CA . LEU A 1 90 ? 3.470 0.537 5.377 1.00 86.56 90 LEU A CA 1
ATOM 688 C C . LEU A 1 90 ? 4.944 0.914 5.374 1.00 86.56 90 LEU A C 1
ATOM 690 O O . LEU A 1 90 ? 5.325 1.976 4.877 1.00 86.56 90 LEU A O 1
ATOM 694 N N . THR A 1 91 ? 5.775 -0.008 5.840 1.00 87.31 91 THR A N 1
ATOM 695 C CA . THR A 1 91 ? 7.230 0.107 5.744 1.00 87.31 91 THR A CA 1
ATOM 696 C C . THR A 1 91 ? 7.720 -0.754 4.594 1.00 87.31 91 THR A C 1
ATOM 698 O O . THR A 1 91 ? 7.446 -1.953 4.542 1.00 87.31 91 THR A O 1
ATOM 701 N N . TYR A 1 92 ? 8.440 -0.141 3.657 1.00 86.00 92 TYR A N 1
ATOM 702 C CA . TYR A 1 92 ? 9.062 -0.847 2.541 1.00 86.00 92 TYR A CA 1
ATOM 703 C C . TYR A 1 92 ? 10.061 -1.891 3.058 1.00 86.00 92 TYR A C 1
ATOM 705 O O . TYR A 1 92 ? 10.940 -1.564 3.854 1.00 86.00 92 TYR A O 1
ATOM 713 N N . LEU A 1 93 ? 9.934 -3.136 2.591 1.00 85.00 93 LEU A N 1
ATOM 714 C CA . LEU A 1 93 ? 10.864 -4.217 2.926 1.00 85.00 93 LEU A CA 1
ATOM 715 C C . LEU A 1 93 ? 11.808 -4.499 1.765 1.00 85.00 93 LEU A C 1
ATOM 717 O O . LEU A 1 93 ? 13.024 -4.377 1.893 1.00 85.00 93 LEU A O 1
ATOM 721 N N . ASN A 1 94 ? 11.249 -4.914 0.632 1.00 82.12 94 ASN A N 1
ATOM 722 C CA . ASN A 1 94 ? 12.018 -5.236 -0.557 1.00 82.12 94 ASN A CA 1
ATOM 723 C C . ASN A 1 94 ? 11.157 -5.174 -1.820 1.00 82.12 94 ASN A C 1
ATOM 725 O O . ASN A 1 94 ? 9.927 -5.151 -1.774 1.00 82.12 94 ASN A O 1
ATOM 729 N N . GLN A 1 95 ? 11.837 -5.205 -2.960 1.00 79.62 95 GLN A N 1
ATOM 730 C CA . GLN A 1 95 ? 11.228 -5.279 -4.275 1.00 79.62 95 GLN A CA 1
ATOM 731 C C . GLN A 1 95 ? 11.941 -6.353 -5.090 1.00 79.62 95 GLN A C 1
ATOM 733 O O . GLN A 1 95 ? 13.166 -6.478 -5.045 1.00 79.62 95 GLN A O 1
ATOM 738 N N . GLN A 1 96 ? 11.171 -7.160 -5.807 1.00 75.19 96 GLN A N 1
ATOM 739 C CA . GLN A 1 96 ? 11.676 -8.255 -6.626 1.00 75.19 96 GLN A CA 1
ATOM 740 C C . GLN A 1 96 ? 11.046 -8.214 -8.012 1.00 75.19 96 GLN A C 1
ATOM 742 O O . GLN A 1 96 ? 9.890 -7.823 -8.173 1.00 75.19 96 GLN A O 1
ATOM 747 N N . SER A 1 97 ? 11.791 -8.658 -9.024 1.00 72.88 97 SER A N 1
ATOM 748 C CA . SER A 1 97 ? 11.221 -8.850 -10.357 1.00 72.88 97 SER A CA 1
ATOM 749 C C . SER A 1 97 ? 10.163 -9.954 -10.305 1.00 72.88 97 SER A C 1
ATOM 751 O O . SER A 1 97 ? 10.412 -11.050 -9.795 1.00 72.88 97 SER A O 1
ATOM 753 N N . SER A 1 98 ? 8.997 -9.692 -10.897 1.00 61.38 98 SER A N 1
ATOM 754 C CA . SER A 1 98 ? 7.958 -10.707 -11.121 1.00 61.38 98 SER A CA 1
ATOM 755 C C . SER A 1 98 ? 8.432 -11.829 -12.054 1.00 61.38 98 SER A C 1
ATOM 757 O O . SER A 1 98 ? 7.772 -12.864 -12.129 1.00 61.38 98 SER A O 1
ATOM 759 N N . ARG A 1 99 ? 9.585 -11.651 -12.729 1.00 53.88 99 ARG A N 1
ATOM 760 C CA . ARG A 1 99 ? 10.281 -12.562 -13.662 1.00 53.88 99 ARG A CA 1
ATOM 761 C C . ARG A 1 99 ? 9.456 -13.051 -14.860 1.00 53.88 99 ARG A C 1
ATOM 763 O O . ARG A 1 99 ? 10.054 -13.441 -15.859 1.00 53.88 99 ARG A O 1
ATOM 770 N N . ARG A 1 100 ? 8.120 -13.015 -14.808 1.00 47.44 100 ARG A N 1
ATOM 771 C CA . ARG A 1 100 ? 7.165 -13.266 -15.893 1.00 47.44 100 ARG A CA 1
ATOM 772 C C . ARG A 1 100 ? 5.858 -12.507 -15.628 1.00 47.44 100 ARG A C 1
ATOM 774 O O . ARG A 1 100 ? 5.328 -12.552 -14.526 1.00 47.44 100 ARG A O 1
ATOM 781 N N . SER A 1 101 ? 5.377 -11.835 -16.673 1.00 46.78 101 SER A N 1
ATOM 782 C CA . SER A 1 101 ? 4.038 -11.269 -16.910 1.00 46.78 101 SER A CA 1
ATOM 783 C C . SER A 1 101 ? 3.076 -11.233 -15.711 1.00 46.78 101 SER A C 1
ATOM 785 O O . SER A 1 101 ? 2.516 -12.271 -15.373 1.00 46.78 101 SER A O 1
ATOM 787 N N . SER A 1 102 ? 2.906 -10.030 -15.138 1.00 45.03 102 SER A N 1
ATOM 788 C CA . SER A 1 102 ? 1.807 -9.396 -14.354 1.00 45.03 102 SER A CA 1
ATOM 789 C C . SER A 1 102 ? 0.771 -10.189 -13.525 1.00 45.03 102 SER A C 1
ATOM 791 O O . SER A 1 102 ? 0.049 -9.579 -12.742 1.00 45.03 102 SER A O 1
ATOM 793 N N . CYS A 1 103 ? 0.687 -11.512 -13.592 1.00 46.50 103 CYS A N 1
ATOM 794 C CA . CYS A 1 103 ? -0.419 -12.304 -13.068 1.00 46.50 103 CYS A CA 1
ATOM 795 C C . CYS A 1 103 ? 0.087 -13.468 -12.209 1.00 46.50 103 CYS A C 1
ATOM 797 O O . CYS A 1 103 ? -0.145 -14.605 -12.596 1.00 46.50 103 CYS A O 1
ATOM 799 N N . GLN A 1 104 ? 0.810 -13.256 -11.096 1.00 47.78 104 GLN A N 1
ATOM 800 C CA . GLN A 1 104 ? 1.288 -14.394 -10.281 1.00 47.78 104 GLN A CA 1
ATOM 801 C C . GLN A 1 104 ? 1.685 -14.070 -8.821 1.00 47.78 104 GLN A C 1
ATOM 803 O O . GLN A 1 104 ? 2.694 -14.560 -8.321 1.00 47.78 104 GLN A O 1
ATOM 808 N N . LEU A 1 105 ? 0.863 -13.330 -8.063 1.00 49.62 105 LEU A N 1
ATOM 809 C CA . LEU A 1 105 ? 1.052 -13.259 -6.595 1.00 49.62 105 LEU A CA 1
ATOM 810 C C . LEU A 1 105 ? 0.959 -14.637 -5.920 1.00 49.62 105 LEU A C 1
ATOM 812 O O . LEU A 1 105 ? 1.687 -14.929 -4.972 1.00 49.62 105 LEU A O 1
ATOM 816 N N . TRP A 1 106 ? 0.117 -15.519 -6.463 1.00 43.78 106 TRP A N 1
ATOM 817 C CA . TRP A 1 106 ? -0.042 -16.889 -5.976 1.00 43.78 106 TRP A CA 1
ATOM 818 C C . TRP A 1 106 ? 1.236 -17.725 -6.086 1.00 43.78 106 TRP A C 1
ATOM 820 O O . TRP A 1 106 ? 1.537 -18.509 -5.191 1.00 43.78 106 TRP A O 1
ATOM 830 N N . TRP A 1 107 ? 2.024 -17.541 -7.145 1.00 39.09 107 TRP A N 1
ATOM 831 C CA . TRP A 1 107 ? 3.243 -18.329 -7.339 1.00 39.09 107 TRP A CA 1
ATOM 832 C C . TRP A 1 107 ? 4.378 -17.856 -6.427 1.00 39.09 107 TRP A C 1
ATOM 834 O O . TRP A 1 107 ? 5.152 -18.676 -5.935 1.00 39.09 107 TRP A O 1
ATOM 844 N N . TRP A 1 108 ? 4.411 -16.561 -6.095 1.00 45.75 108 TRP A N 1
ATOM 845 C CA . TRP A 1 108 ? 5.371 -16.009 -5.139 1.00 45.75 108 TRP A CA 1
ATOM 846 C C . TRP A 1 108 ? 5.127 -16.516 -3.709 1.00 45.75 108 TRP A C 1
ATOM 848 O O . TRP A 1 108 ? 6.058 -17.011 -3.078 1.00 45.75 108 TRP A O 1
ATOM 858 N N . LYS A 1 109 ? 3.870 -16.517 -3.234 1.00 48.28 109 LYS A N 1
ATOM 859 C CA . LYS A 1 109 ? 3.487 -17.094 -1.925 1.00 48.28 109 LYS A CA 1
ATOM 860 C C . LYS A 1 109 ? 3.805 -18.598 -1.829 1.00 48.28 109 LYS A C 1
ATOM 862 O O . LYS A 1 109 ? 4.152 -19.081 -0.755 1.00 48.28 109 LYS A O 1
ATOM 867 N N . CYS A 1 110 ? 3.729 -19.332 -2.944 1.00 43.47 110 CYS A N 1
ATOM 868 C CA . CYS A 1 110 ? 4.085 -20.754 -3.002 1.00 43.47 110 CYS A CA 1
ATOM 869 C C . CYS A 1 110 ? 5.599 -21.026 -3.042 1.00 43.47 110 CYS A C 1
ATOM 871 O O . CYS A 1 110 ? 6.023 -22.065 -2.541 1.00 43.47 110 CYS A O 1
ATOM 873 N N . PHE A 1 111 ? 6.411 -20.140 -3.632 1.00 37.50 111 PHE A N 1
ATOM 874 C CA . PHE A 1 111 ? 7.866 -20.337 -3.738 1.00 37.50 111 PHE A CA 1
ATOM 875 C C . PHE A 1 111 ? 8.653 -19.698 -2.583 1.00 37.50 111 PHE A C 1
ATOM 877 O O . PHE A 1 111 ? 9.739 -20.165 -2.246 1.00 37.50 111 PHE A O 1
ATOM 884 N N . TYR A 1 112 ? 8.080 -18.684 -1.929 1.00 44.53 112 TYR A N 1
ATOM 885 C CA . TYR A 1 112 ? 8.609 -18.050 -0.721 1.00 44.53 112 TYR A CA 1
ATOM 886 C C . TYR A 1 112 ? 7.624 -18.191 0.450 1.00 44.53 112 TYR A C 1
ATOM 888 O O . TYR A 1 112 ? 7.137 -17.184 0.972 1.00 44.53 112 TYR A O 1
ATOM 896 N N . PRO A 1 113 ? 7.308 -19.425 0.894 1.00 41.19 113 PRO A N 1
ATOM 897 C CA . PRO A 1 113 ? 6.621 -19.604 2.160 1.00 41.19 113 PRO A CA 1
ATOM 898 C C . PRO A 1 113 ? 7.523 -19.014 3.242 1.00 41.19 113 PRO A C 1
ATOM 900 O O . PRO A 1 113 ? 8.716 -19.310 3.307 1.00 41.19 113 PRO A O 1
ATOM 903 N N . THR A 1 114 ? 6.959 -18.127 4.049 1.00 50.03 114 THR A N 1
ATOM 904 C CA . THR A 1 114 ? 7.611 -17.406 5.140 1.00 50.03 114 THR A CA 1
ATOM 905 C C . THR A 1 114 ? 8.349 -18.361 6.082 1.00 50.03 114 THR A C 1
ATOM 907 O O . THR A 1 114 ? 7.794 -18.812 7.080 1.00 50.03 114 THR A O 1
ATOM 910 N N . ASN A 1 115 ? 9.611 -18.663 5.781 1.00 37.59 115 ASN A N 1
ATOM 911 C CA . ASN A 1 115 ? 10.560 -19.217 6.733 1.00 37.59 115 ASN A CA 1
ATOM 912 C C . ASN A 1 115 ? 11.453 -18.059 7.188 1.00 37.59 115 ASN A C 1
ATOM 914 O O . ASN A 1 115 ? 12.557 -17.823 6.694 1.00 37.59 115 ASN A O 1
ATOM 918 N N . THR A 1 116 ? 10.883 -17.241 8.068 1.00 51.59 116 THR A N 1
ATOM 919 C CA . THR A 1 116 ? 11.546 -16.133 8.752 1.00 51.59 116 THR A CA 1
ATOM 920 C C . THR A 1 116 ? 12.594 -16.698 9.703 1.00 51.59 116 THR A C 1
ATOM 922 O O . THR A 1 116 ? 12.277 -17.036 10.838 1.00 51.59 116 THR A O 1
ATOM 925 N N . THR A 1 117 ? 13.837 -16.850 9.251 1.00 35.50 117 THR A N 1
ATOM 926 C CA . THR A 1 117 ? 14.996 -16.974 10.163 1.00 35.50 117 THR A CA 1
ATOM 927 C C . THR A 1 117 ? 16.344 -16.574 9.555 1.00 35.50 117 THR A C 1
ATOM 929 O O . THR A 1 117 ? 17.359 -16.728 10.219 1.00 35.50 117 THR A O 1
ATOM 932 N N . GLY A 1 118 ? 16.405 -16.023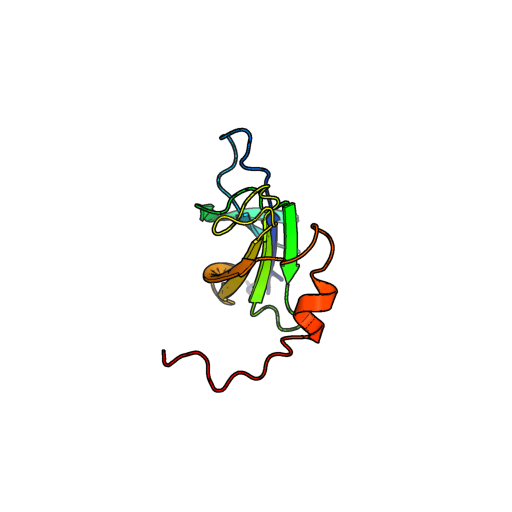 8.335 1.00 37.66 118 GLY A N 1
ATOM 933 C CA . GLY A 1 118 ? 17.705 -15.796 7.682 1.00 37.66 118 GLY A CA 1
ATOM 934 C C . GLY A 1 118 ? 17.822 -14.597 6.748 1.00 37.66 118 GLY A C 1
ATOM 935 O O . GLY A 1 118 ? 18.634 -14.659 5.836 1.00 37.66 118 GLY A O 1
ATOM 936 N N . TRP A 1 119 ? 17.028 -13.537 6.926 1.00 42.19 119 TRP A N 1
ATOM 937 C CA . TRP A 1 119 ? 17.010 -12.407 5.977 1.00 42.19 119 TRP A CA 1
ATOM 938 C C . TRP A 1 119 ? 17.298 -11.032 6.600 1.00 42.19 119 TRP A C 1
ATOM 940 O O . TRP A 1 119 ? 17.110 -10.025 5.932 1.00 42.19 119 TRP A O 1
ATOM 950 N N . ALA A 1 120 ? 17.766 -10.980 7.854 1.00 32.38 120 ALA A N 1
ATOM 951 C CA . ALA A 1 120 ? 18.175 -9.733 8.516 1.00 32.38 120 ALA A CA 1
ATOM 952 C C . ALA A 1 120 ? 19.703 -9.529 8.589 1.00 32.38 120 ALA A C 1
ATOM 954 O O . ALA A 1 120 ? 20.141 -8.536 9.150 1.00 32.38 120 ALA A O 1
ATOM 955 N N . ASP A 1 121 ? 20.504 -10.424 8.000 1.00 31.25 121 ASP A N 1
ATOM 956 C CA . ASP A 1 121 ? 21.966 -10.294 7.933 1.00 31.25 121 ASP A CA 1
ATOM 957 C C . ASP A 1 121 ? 22.471 -10.634 6.522 1.00 31.25 121 ASP A C 1
ATOM 959 O O . ASP A 1 121 ? 22.943 -11.749 6.267 1.00 31.25 121 ASP A O 1
ATOM 963 N N . ARG A 1 122 ? 22.343 -9.685 5.589 1.00 34.44 122 ARG A N 1
ATOM 964 C CA . ARG A 1 122 ? 23.370 -9.387 4.575 1.00 34.44 122 ARG A CA 1
ATOM 965 C C . ARG A 1 122 ? 23.015 -8.199 3.695 1.00 34.44 122 ARG A C 1
ATOM 967 O O . ARG A 1 122 ? 21.852 -8.128 3.247 1.00 34.44 122 ARG A O 1
#

Secondary structure (DSSP, 8-state):
-------EEEEEEE--GGGSS--EEEEEEEETTT--EEEEEEEES-S-EEEEEE-TTSSEEEEEE--S-BTTBS--EEEEEEEPTTT-PEEEEEEEE-SSSS--HHHHHHHS----SSSS--

Radius of gyration: 16.21 Å; chains: 1; bounding box: 44×33×49 Å

Sequence (122 aa):
MPEQNSKEIYVYVGTYTNSGKSKGIYVYRISLDSGALEFVSVTEGIENPSFLDIDSQRKYLYSVNEVGEFAGESSGAVTAFSIDSETGELTYLNQQSSRRSSCQLWWWKCFYPTNTTGWADR